Protein AF-A0A376Y7K8-F1 (afdb_monomer_lite)

Organism: Escherichia coli (NCBI:txid562)

Secondary structure (DSSP, 8-state):
-------HHHHHSTTSS---PPPPPT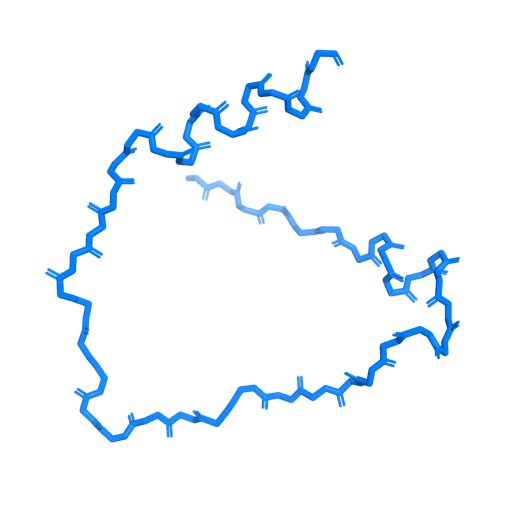T-------TTHHHHHHHHHT-

pLDDT: mean 83.02, std 11.56, range [52.69, 96.19]

Foldseek 3Di:
DDDDDDPCCCVVPPPPDDDDDDDDDPPDDDPDDDPCPVVVVVVVVPD

Structure (mmCIF, N/CA/C/O backbone):
data_AF-A0A376Y7K8-F1
#
_entry.id   AF-A0A376Y7K8-F1
#
loop_
_atom_site.group_PDB
_atom_site.id
_atom_site.type_symbol
_atom_site.label_atom_id
_atom_site.label_alt_id
_atom_site.label_comp_id
_atom_site.label_asym_id
_atom_site.label_entity_id
_atom_site.label_seq_id
_atom_site.pdbx_PDB_ins_code
_atom_site.Cartn_x
_a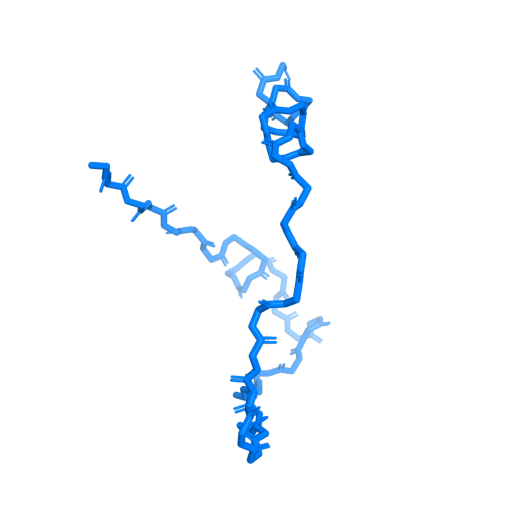tom_site.Cartn_y
_atom_site.Cartn_z
_atom_site.occupancy
_atom_site.B_iso_or_equiv
_atom_site.auth_seq_id
_atom_site.auth_comp_id
_atom_site.auth_asym_id
_atom_site.auth_atom_id
_atom_site.pdbx_PDB_model_num
ATOM 1 N N . MET A 1 1 ? 14.981 -2.092 12.103 1.00 64.75 1 MET A N 1
ATOM 2 C CA . MET A 1 1 ? 13.935 -1.048 12.123 1.00 64.75 1 MET A CA 1
ATOM 3 C C . MET A 1 1 ? 12.602 -1.731 11.917 1.00 64.75 1 MET A C 1
ATOM 5 O O . MET A 1 1 ? 12.471 -2.457 10.941 1.00 64.75 1 MET A O 1
ATOM 9 N N . THR A 1 2 ? 11.662 -1.533 12.835 1.00 81.88 2 THR A N 1
ATOM 10 C CA . THR A 1 2 ? 10.314 -2.107 12.753 1.00 81.88 2 THR A CA 1
ATOM 11 C C . THR A 1 2 ? 9.352 -0.975 12.438 1.00 81.88 2 THR A C 1
ATOM 13 O O . THR A 1 2 ? 9.350 0.031 13.143 1.00 81.88 2 THR A O 1
ATOM 16 N N . LEU A 1 3 ? 8.586 -1.108 11.357 1.00 82.81 3 LEU A N 1
ATOM 17 C CA . LEU A 1 3 ? 7.606 -0.112 10.938 1.0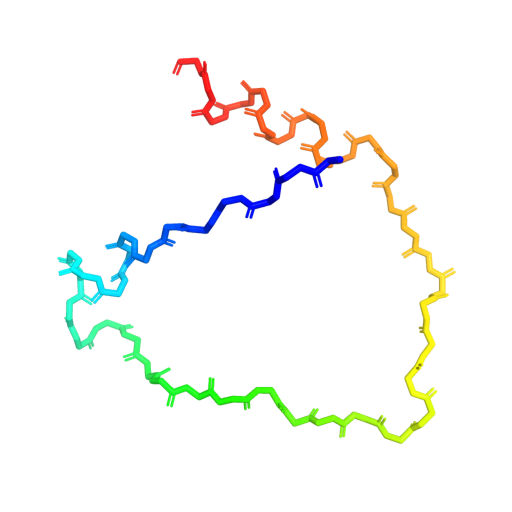0 82.81 3 LEU A CA 1
ATOM 18 C C . LEU A 1 3 ? 6.214 -0.584 11.361 1.00 82.81 3 LEU A C 1
ATOM 20 O O . LEU A 1 3 ? 5.775 -1.655 10.949 1.00 82.81 3 LEU A O 1
ATOM 24 N N . SER A 1 4 ? 5.540 0.201 12.197 1.00 88.31 4 SER A N 1
ATOM 25 C CA . SER A 1 4 ? 4.165 -0.042 12.639 1.00 88.31 4 SER A CA 1
ATOM 26 C C . SER A 1 4 ? 3.222 0.949 11.966 1.00 88.31 4 SER A C 1
ATOM 28 O O . SER A 1 4 ? 3.454 2.157 12.021 1.00 88.31 4 SER A O 1
ATOM 30 N N . PHE A 1 5 ? 2.147 0.449 11.364 1.00 87.44 5 PHE A N 1
ATOM 31 C CA . PHE A 1 5 ? 1.124 1.266 10.715 1.00 87.44 5 PHE A CA 1
ATOM 32 C C . PHE A 1 5 ? -0.164 1.258 11.539 1.00 87.44 5 PHE A C 1
ATOM 34 O O . PHE A 1 5 ? -0.548 0.216 12.065 1.00 87.44 5 PHE A O 1
ATOM 41 N N . ILE A 1 6 ? -0.840 2.406 11.611 1.00 90.50 6 ILE A N 1
ATOM 42 C CA . ILE A 1 6 ? -2.185 2.536 12.185 1.00 90.50 6 ILE A CA 1
ATOM 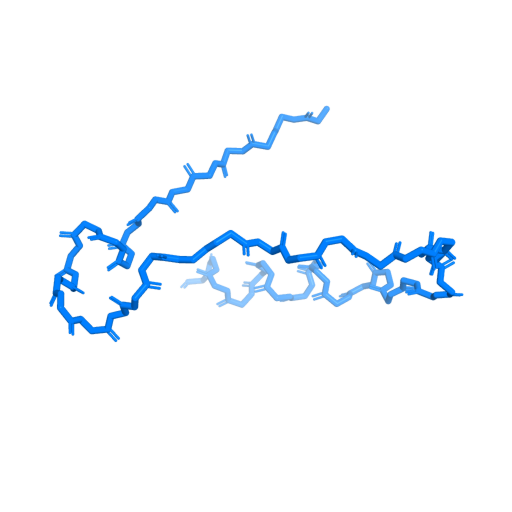43 C C . ILE A 1 6 ? -3.168 2.966 11.098 1.00 90.50 6 ILE A C 1
ATOM 45 O O . ILE A 1 6 ? -2.832 3.759 10.218 1.00 90.50 6 ILE A O 1
ATOM 49 N N . THR A 1 7 ? -4.400 2.479 11.174 1.00 87.31 7 THR A N 1
ATOM 50 C CA . THR A 1 7 ? -5.481 2.789 10.227 1.00 87.31 7 THR A CA 1
ATOM 51 C C . THR A 1 7 ? -6.499 3.767 10.804 1.00 87.31 7 THR A C 1
ATOM 53 O O . THR A 1 7 ? -7.625 3.821 10.336 1.00 87.31 7 THR A O 1
ATOM 56 N N . ARG A 1 8 ? -6.093 4.614 11.758 1.00 89.56 8 ARG A N 1
ATOM 57 C CA . ARG A 1 8 ? -6.986 5.497 12.525 1.00 89.56 8 ARG A CA 1
ATOM 58 C C . ARG A 1 8 ? -8.011 6.260 11.677 1.00 89.56 8 ARG A C 1
ATOM 60 O O . ARG A 1 8 ? -9.188 6.242 11.985 1.00 89.56 8 ARG A O 1
ATOM 67 N N . TRP A 1 9 ? -7.589 6.880 10.575 1.00 86.31 9 TRP A N 1
ATOM 68 C CA . TRP A 1 9 ? -8.515 7.564 9.658 1.00 86.31 9 TRP A CA 1
ATOM 69 C C . TRP A 1 9 ? -9.527 6.627 8.992 1.00 86.31 9 TRP A C 1
ATOM 71 O O . TRP A 1 9 ? -10.681 6.996 8.812 1.00 86.31 9 TRP A O 1
ATOM 81 N N . ARG A 1 10 ? -9.089 5.419 8.631 1.00 87.38 10 ARG A N 1
ATOM 82 C CA . ARG A 1 10 ? -9.944 4.384 8.048 1.00 87.38 10 ARG A CA 1
ATOM 83 C C . ARG A 1 10 ? -10.986 3.884 9.048 1.00 87.38 10 ARG A C 1
ATOM 85 O O . ARG A 1 10 ? -12.119 3.643 8.653 1.00 87.38 10 ARG A O 1
ATOM 92 N N . ASP A 1 11 ? -10.615 3.777 10.318 1.00 88.06 11 ASP A N 1
ATOM 93 C CA . ASP A 1 11 ? -11.480 3.205 11.352 1.00 88.06 11 ASP A CA 1
ATOM 94 C C . ASP A 1 11 ? -12.395 4.256 12.014 1.00 88.06 11 ASP A C 1
ATOM 96 O O . ASP A 1 11 ? -13.552 3.969 12.308 1.00 88.06 11 ASP A O 1
ATOM 100 N N . GLU A 1 12 ? -11.910 5.486 12.218 1.00 91.62 12 GLU A N 1
ATOM 101 C CA . GLU A 1 12 ? -12.643 6.554 12.921 1.00 91.62 12 GLU A CA 1
ATOM 102 C C . GLU A 1 12 ? -13.518 7.418 11.996 1.00 91.62 12 GLU A C 1
ATOM 104 O O . GLU A 1 12 ? -14.483 8.018 12.465 1.00 91.62 12 GLU A O 1
ATOM 109 N N . LEU A 1 13 ? -13.201 7.512 10.696 1.00 90.75 13 LEU A N 1
ATOM 110 C CA . LEU A 1 13 ? -13.880 8.415 9.752 1.00 90.75 13 LEU A CA 1
ATOM 111 C C . LEU A 1 13 ? -14.399 7.677 8.503 1.00 90.75 13 LEU A C 1
ATOM 113 O O . LEU A 1 13 ? -13.941 7.943 7.382 1.00 90.75 13 LEU A O 1
ATOM 117 N N . PRO A 1 14 ? -15.377 6.763 8.650 1.00 83.31 14 PRO A N 1
ATOM 118 C CA . PRO A 1 14 ? -15.948 6.047 7.516 1.00 83.31 14 PRO A CA 1
ATOM 119 C C . PRO A 1 14 ? -16.626 7.010 6.528 1.00 83.31 14 PRO A C 1
ATOM 121 O O . PRO A 1 14 ? -17.117 8.072 6.901 1.00 83.31 14 PRO A O 1
ATOM 124 N N . ALA A 1 15 ? -16.641 6.634 5.247 1.00 87.31 15 ALA A N 1
ATOM 125 C CA . ALA A 1 15 ? -17.202 7.410 4.131 1.00 87.31 15 ALA A CA 1
ATOM 126 C C . ALA A 1 15 ? -16.517 8.760 3.807 1.00 87.31 15 ALA A C 1
ATOM 128 O O . ALA A 1 15 ? -16.952 9.449 2.887 1.00 87.31 15 ALA A O 1
ATOM 129 N N . THR A 1 16 ? -15.420 9.122 4.485 1.00 91.00 16 THR A N 1
ATOM 130 C CA . THR A 1 16 ? -14.637 10.336 4.160 1.00 91.00 16 THR A CA 1
ATOM 131 C C . THR A 1 16 ? -13.538 10.105 3.118 1.00 91.00 16 THR A C 1
ATOM 133 O O . THR A 1 16 ? -12.994 11.058 2.564 1.00 91.00 16 THR A O 1
ATOM 136 N N . TYR A 1 17 ? -13.212 8.846 2.823 1.00 87.00 17 TYR A N 1
ATOM 137 C CA . TYR A 1 17 ? -12.182 8.457 1.865 1.00 87.00 17 TYR A CA 1
ATOM 138 C C . TYR A 1 17 ? -12.673 7.300 0.991 1.00 87.00 17 TYR A C 1
ATOM 140 O O . TYR A 1 17 ? -13.521 6.502 1.389 1.00 87.00 17 TYR A O 1
ATOM 148 N N . THR A 1 18 ? -12.105 7.184 -0.209 1.00 91.31 18 THR A N 1
ATOM 149 C CA . THR A 1 18 ? -12.315 6.026 -1.087 1.00 91.31 18 THR A CA 1
ATOM 150 C C . THR A 1 18 ? -11.103 5.115 -1.001 1.00 91.31 18 THR A C 1
ATOM 152 O O . THR A 1 18 ? -9.961 5.566 -1.095 1.00 91.31 18 THR A O 1
ATOM 155 N N . THR A 1 19 ? -11.331 3.819 -0.813 1.00 90.44 19 THR A N 1
ATOM 156 C CA . THR A 1 19 ? -10.252 2.833 -0.816 1.00 90.44 19 THR A CA 1
ATOM 157 C C . THR A 1 19 ? -9.765 2.602 -2.238 1.00 90.44 19 THR A C 1
ATOM 159 O O . THR A 1 19 ? -10.488 2.026 -3.047 1.00 90.44 19 THR A O 1
ATOM 162 N N . LEU A 1 20 ? -8.536 3.024 -2.528 1.00 93.69 20 LEU A N 1
ATOM 163 C CA . LEU A 1 20 ? -7.873 2.811 -3.812 1.00 93.69 20 LEU A CA 1
ATOM 164 C C . LEU A 1 20 ? -6.464 2.261 -3.595 1.00 93.69 20 LEU A C 1
ATOM 166 O O . LEU A 1 20 ? -5.834 2.511 -2.565 1.00 93.69 20 LEU A O 1
ATOM 170 N N . SER A 1 21 ? -5.976 1.526 -4.588 1.00 93.00 21 SER A N 1
ATOM 171 C CA . SER A 1 21 ? -4.601 1.033 -4.641 1.00 93.00 21 SER A CA 1
ATOM 172 C C . SER A 1 21 ? -3.770 1.897 -5.594 1.00 93.00 21 SER A C 1
ATOM 174 O O . SER A 1 21 ? -4.303 2.367 -6.600 1.00 93.00 21 SER A O 1
ATOM 176 N N . PRO A 1 22 ? -2.477 2.125 -5.304 1.00 91.06 22 PRO A N 1
ATOM 177 C CA . PRO A 1 22 ? -1.621 2.915 -6.179 1.00 91.06 22 PRO A CA 1
ATOM 178 C C . PRO A 1 22 ? -1.397 2.203 -7.518 1.00 91.06 22 PRO A C 1
ATOM 180 O O . PRO A 1 22 ? -1.118 1.004 -7.552 1.00 91.06 22 PRO A O 1
ATOM 183 N N . THR A 1 23 ? -1.463 2.955 -8.617 1.00 94.81 23 THR A N 1
ATOM 184 C CA . THR A 1 23 ? -1.121 2.447 -9.950 1.00 94.81 23 THR A CA 1
ATOM 185 C C . THR A 1 23 ? 0.389 2.569 -10.165 1.00 94.81 23 THR A C 1
ATOM 187 O O . THR A 1 23 ? 0.917 3.683 -10.103 1.00 94.81 23 THR A O 1
ATOM 190 N N . PRO A 1 24 ? 1.114 1.463 -10.402 1.00 93.62 24 PRO A N 1
ATOM 191 C CA . PRO A 1 24 ? 2.557 1.509 -10.593 1.00 93.62 24 PRO A CA 1
ATOM 192 C C . PRO A 1 24 ? 2.931 2.248 -11.886 1.00 93.62 24 PRO A C 1
ATOM 194 O O . PRO A 1 24 ? 2.267 2.119 -12.913 1.00 93.62 24 PRO A O 1
ATOM 197 N N . LEU A 1 25 ? 4.033 2.998 -11.838 1.00 95.81 25 LEU A N 1
ATOM 198 C CA . LEU A 1 25 ? 4.635 3.659 -12.998 1.00 95.81 25 LEU A CA 1
ATOM 199 C C . LEU A 1 25 ? 5.728 2.769 -13.601 1.00 95.81 25 LEU A C 1
ATOM 201 O O . LEU A 1 25 ? 6.525 2.175 -12.871 1.00 95.81 25 LEU A O 1
ATOM 205 N N . ASN A 1 26 ? 5.811 2.720 -14.933 1.00 96.19 26 ASN A N 1
ATOM 206 C CA . ASN A 1 26 ? 6.915 2.039 -15.605 1.00 96.19 26 ASN A CA 1
ATOM 207 C C . ASN A 1 26 ? 8.236 2.779 -15.329 1.00 96.19 26 ASN A C 1
ATOM 209 O O . ASN A 1 26 ? 8.312 3.992 -15.509 1.00 96.19 26 ASN A O 1
ATOM 213 N N . ASN A 1 27 ? 9.278 2.048 -14.923 1.00 94.50 27 ASN A N 1
ATOM 214 C CA . ASN A 1 27 ? 10.604 2.591 -14.597 1.00 94.50 27 ASN A CA 1
ATOM 215 C C . ASN A 1 27 ? 10.620 3.672 -13.494 1.00 94.50 27 ASN A C 1
ATOM 217 O O . ASN A 1 27 ? 11.442 4.590 -13.545 1.00 94.50 27 ASN A O 1
ATOM 221 N N . ALA A 1 28 ? 9.754 3.567 -12.480 1.00 94.50 28 ALA A N 1
ATOM 222 C CA . ALA A 1 28 ? 9.796 4.457 -11.320 1.00 94.50 28 ALA A CA 1
ATOM 223 C C . ALA A 1 28 ? 11.167 4.396 -10.614 1.00 94.50 28 ALA A C 1
ATOM 225 O O . ALA A 1 28 ? 11.641 3.319 -10.246 1.00 94.50 28 ALA A O 1
ATOM 226 N N . ARG A 1 29 ? 11.809 5.554 -10.413 1.00 95.31 29 ARG A N 1
ATOM 227 C CA . ARG A 1 29 ? 13.096 5.681 -9.711 1.00 95.31 29 ARG A CA 1
ATOM 228 C C . ARG A 1 29 ? 13.012 6.753 -8.635 1.00 95.31 29 ARG A C 1
ATOM 230 O O . ARG A 1 29 ? 12.403 7.800 -8.833 1.00 95.31 29 ARG A O 1
ATOM 237 N N . LEU A 1 30 ? 13.657 6.491 -7.504 1.00 90.06 30 LEU A N 1
ATOM 238 C CA . LEU A 1 30 ? 13.812 7.458 -6.427 1.00 90.06 30 LEU A CA 1
ATOM 239 C C . LEU A 1 30 ? 14.887 8.474 -6.823 1.00 90.06 30 LEU A C 1
ATOM 241 O O . LEU A 1 30 ? 16.060 8.124 -6.910 1.00 90.06 30 LEU A O 1
ATOM 245 N N . ILE A 1 31 ? 14.480 9.712 -7.098 1.00 92.44 31 ILE A N 1
ATOM 246 C CA . ILE A 1 31 ? 15.395 10.762 -7.574 1.00 92.44 31 ILE A CA 1
ATOM 247 C C . ILE A 1 31 ? 16.000 11.541 -6.400 1.00 92.44 31 ILE A C 1
ATOM 249 O O . ILE A 1 31 ? 17.168 11.910 -6.440 1.00 92.44 31 ILE A O 1
ATOM 253 N N . CYS A 1 32 ? 15.227 11.782 -5.338 1.00 88.19 32 CYS A N 1
ATOM 254 C CA . CYS A 1 32 ? 15.693 12.508 -4.161 1.00 88.19 32 CYS A CA 1
ATOM 255 C C . CYS A 1 32 ? 14.878 12.111 -2.926 1.00 88.19 32 CYS A C 1
ATOM 257 O O . CYS A 1 32 ? 13.658 11.959 -3.007 1.00 88.19 32 CYS A O 1
ATOM 259 N N . ILE A 1 33 ? 15.553 11.972 -1.783 1.00 85.50 33 ILE A N 1
ATOM 260 C CA . ILE A 1 33 ? 14.927 11.880 -0.461 1.00 85.50 33 ILE A CA 1
ATOM 261 C C . ILE A 1 33 ? 15.341 13.088 0.363 1.00 85.50 33 ILE A C 1
ATOM 263 O O . ILE A 1 33 ? 16.512 13.458 0.379 1.00 85.50 33 ILE A O 1
ATOM 267 N N . MET A 1 34 ? 14.387 13.689 1.070 1.00 85.25 34 MET A N 1
ATOM 268 C CA . MET A 1 34 ? 14.675 14.786 1.988 1.00 85.25 34 MET A CA 1
ATOM 269 C C . MET A 1 34 ? 14.958 14.206 3.389 1.00 85.25 34 MET A C 1
ATOM 271 O O . MET A 1 34 ? 14.012 13.795 4.067 1.00 85.25 34 MET A O 1
ATOM 275 N N . PRO A 1 35 ? 16.223 14.134 3.853 1.00 76.38 35 PRO A N 1
ATOM 276 C CA . PRO A 1 35 ? 16.608 13.226 4.943 1.00 76.38 35 PRO A CA 1
ATOM 277 C C . PRO A 1 35 ? 16.071 13.623 6.325 1.00 76.38 35 PRO A C 1
ATOM 279 O O . PRO A 1 35 ? 15.852 12.770 7.178 1.00 76.38 35 PRO A O 1
ATOM 282 N N . ASN A 1 36 ? 15.861 14.918 6.564 1.00 77.50 36 ASN A N 1
ATOM 283 C CA . ASN A 1 36 ? 15.509 15.474 7.877 1.00 77.50 36 ASN A CA 1
ATOM 284 C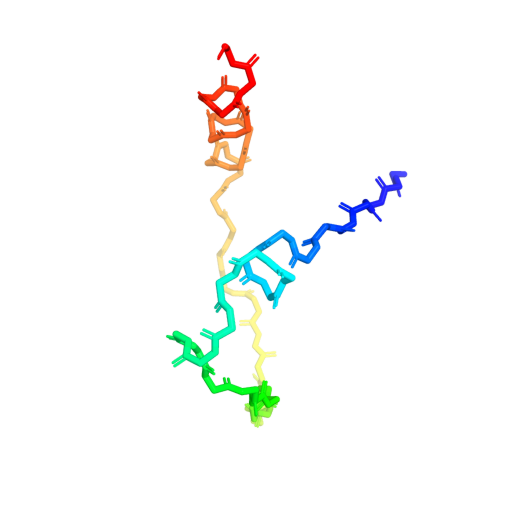 C . ASN A 1 36 ? 14.030 15.874 8.007 1.00 77.50 36 ASN A C 1
ATOM 286 O O . ASN A 1 36 ? 13.594 16.346 9.058 1.00 77.50 36 ASN A O 1
ATOM 290 N N . TRP A 1 37 ? 13.247 15.696 6.944 1.00 70.06 37 TRP A N 1
ATOM 291 C CA . TRP A 1 37 ? 11.832 16.046 6.958 1.00 70.06 37 TRP A CA 1
ATOM 292 C C . TRP A 1 37 ? 11.005 15.051 7.766 1.00 70.06 37 TRP A C 1
ATOM 294 O O . TRP A 1 37 ? 10.157 15.477 8.546 1.00 70.06 37 TRP A O 1
ATOM 304 N N . LEU A 1 38 ? 11.286 1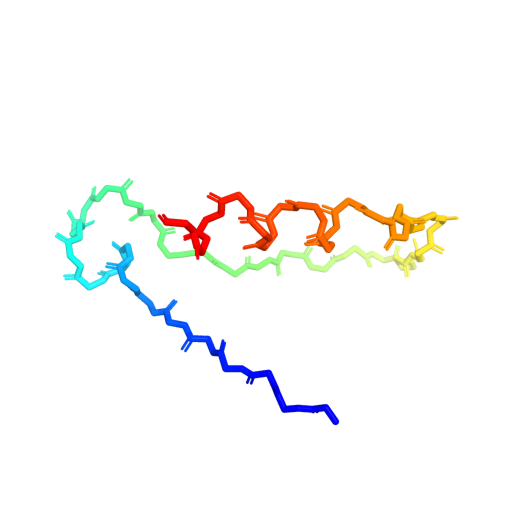3.748 7.641 1.00 67.38 38 LEU A N 1
ATOM 305 C CA . LEU A 1 38 ? 10.594 12.719 8.422 1.00 67.38 38 LEU A CA 1
ATOM 306 C C . LEU A 1 38 ? 10.879 12.846 9.920 1.00 67.38 38 LEU A C 1
ATOM 308 O O . LEU A 1 38 ? 9.958 12.749 10.724 1.00 67.38 38 LEU A O 1
ATOM 312 N N . THR A 1 39 ? 12.132 13.096 10.303 1.00 71.31 39 THR A N 1
ATOM 313 C CA . THR A 1 39 ? 12.506 13.228 11.718 1.00 71.31 39 THR A CA 1
ATOM 314 C C . THR A 1 39 ? 11.867 14.457 12.355 1.00 71.31 39 THR A C 1
ATOM 316 O O . THR A 1 39 ? 11.331 14.357 13.454 1.00 71.31 39 THR A O 1
ATOM 319 N N . ARG A 1 40 ? 11.827 15.595 11.648 1.00 71.50 40 ARG A N 1
ATOM 320 C CA . ARG A 1 40 ? 11.177 16.815 12.150 1.00 71.50 40 ARG A CA 1
ATOM 321 C C . ARG A 1 40 ? 9.659 16.666 12.284 1.00 71.50 40 ARG A C 1
ATOM 323 O O . ARG A 1 40 ? 9.089 17.151 13.253 1.00 71.50 40 ARG A O 1
ATOM 330 N N . TRP A 1 41 ? 9.004 16.002 11.332 1.00 62.75 41 TRP A N 1
ATOM 331 C CA . TRP A 1 41 ? 7.554 15.783 11.371 1.00 62.75 41 TRP A CA 1
ATOM 332 C C . TRP A 1 41 ? 7.118 14.829 12.480 1.00 62.75 41 TRP A C 1
ATOM 334 O O . TRP A 1 41 ? 6.144 15.110 13.174 1.00 62.75 41 TRP A O 1
ATOM 344 N N . VAL A 1 42 ? 7.847 13.728 12.683 1.00 68.50 42 VAL A N 1
ATOM 345 C CA . VAL A 1 42 ? 7.551 12.788 13.774 1.00 68.50 42 VAL A CA 1
ATOM 346 C C . VAL A 1 42 ? 7.678 13.484 15.132 1.00 68.50 42 VAL A C 1
ATOM 348 O O . VAL A 1 42 ? 6.826 13.282 15.993 1.00 68.50 42 VAL A O 1
ATOM 351 N N . SER A 1 43 ? 8.657 14.380 15.308 1.00 67.69 43 SER A N 1
ATOM 352 C CA . SER A 1 43 ? 8.769 15.181 16.533 1.00 67.69 43 SER A CA 1
ATOM 353 C C . SER A 1 43 ? 7.592 16.136 16.757 1.00 67.69 43 SER A C 1
ATOM 355 O O . SER A 1 43 ? 7.242 16.367 17.902 1.00 67.69 43 SER A O 1
ATOM 357 N N . ILE A 1 44 ? 6.960 16.668 15.705 1.00 63.34 44 ILE A N 1
ATOM 358 C CA . ILE A 1 44 ? 5.818 17.597 15.826 1.00 63.34 44 ILE A CA 1
ATOM 359 C C . ILE A 1 44 ? 4.535 16.880 16.269 1.00 63.34 44 ILE A C 1
ATOM 361 O O . ILE A 1 44 ? 3.732 17.455 16.993 1.00 63.34 44 ILE A O 1
ATOM 365 N N . VAL A 1 45 ? 4.329 15.634 15.839 1.00 62.09 45 VAL A N 1
ATOM 366 C CA . VAL A 1 45 ? 3.105 14.865 16.143 1.00 62.09 45 VAL A CA 1
ATOM 367 C C . VAL A 1 45 ? 3.209 14.114 17.484 1.00 62.09 45 VAL A C 1
ATOM 369 O O . VAL A 1 45 ? 2.215 13.576 17.961 1.00 62.09 45 VAL A O 1
ATOM 372 N N . THR A 1 46 ? 4.393 14.096 18.108 1.00 59.56 46 THR A N 1
ATOM 373 C CA . THR A 1 46 ? 4.679 13.366 19.363 1.00 59.56 46 THR A CA 1
ATOM 374 C C . THR A 1 46 ? 4.887 14.302 20.575 1.00 59.56 46 THR A C 1
ATOM 376 O O . THR A 1 46 ? 5.512 13.891 21.549 1.00 59.56 46 THR A O 1
ATOM 379 N N . VAL A 1 47 ? 4.399 15.553 20.528 1.00 52.69 47 VAL A N 1
ATOM 380 C CA . VAL A 1 47 ? 4.341 16.477 21.691 1.00 52.69 47 VAL A CA 1
ATOM 381 C C . VAL A 1 47 ? 2.953 16.458 22.311 1.00 52.69 47 VAL A C 1
ATOM 383 O O . VAL A 1 47 ? 1.976 16.540 21.534 1.00 52.69 47 VAL A O 1
#

Sequence (47 aa):
MTLSFITRWRDELPATYTTLSPTPLNNARLICIMPNWLTRWVSIVTV

Radius of gyration: 15.31 Å; chains: 1; bounding box: 34×20×37 Å